Protein AF-A0A7X2P4H9-F1 (afdb_monomer_lite)

Organism: NCBI:txid2606633

Structure (mmCIF, N/CA/C/O backbone):
data_AF-A0A7X2P4H9-F1
#
_entry.id   AF-A0A7X2P4H9-F1
#
loop_
_atom_site.group_PDB
_atom_site.id
_atom_site.type_symbol
_atom_site.label_atom_id
_atom_site.label_alt_id
_atom_site.label_comp_id
_atom_site.label_asym_id
_atom_site.label_entity_id
_atom_site.label_seq_id
_atom_site.pdbx_PDB_ins_code
_atom_site.Cartn_x
_atom_site.Cartn_y
_atom_site.Cartn_z
_atom_site.occupancy
_atom_site.B_iso_or_equiv
_atom_site.auth_seq_id
_atom_site.auth_comp_id
_atom_site.auth_asym_id
_atom_site.auth_atom_id
_atom_site.pdbx_PDB_model_num
ATOM 1 N N . MET A 1 1 ? 24.173 -4.813 -39.869 1.00 52.59 1 MET A N 1
ATOM 2 C CA . MET A 1 1 ? 23.529 -5.414 -38.674 1.00 52.59 1 MET A CA 1
ATOM 3 C C . MET A 1 1 ? 24.067 -4.903 -37.326 1.00 52.59 1 MET A C 1
ATOM 5 O O . MET A 1 1 ? 23.396 -5.113 -36.328 1.00 52.59 1 MET A O 1
ATOM 9 N N . PHE A 1 2 ? 25.201 -4.184 -37.258 1.00 51.41 2 PHE A N 1
ATOM 10 C CA . PHE A 1 2 ? 25.753 -3.670 -35.987 1.00 51.41 2 PHE A CA 1
ATOM 11 C C . PHE A 1 2 ? 25.205 -2.288 -35.554 1.00 51.41 2 PHE A C 1
ATOM 13 O O . PHE A 1 2 ? 24.920 -2.090 -34.376 1.00 51.41 2 PHE A O 1
ATOM 20 N N . CYS A 1 3 ? 24.982 -1.346 -36.485 1.00 51.06 3 CYS A N 1
ATOM 21 C CA . CYS A 1 3 ? 24.579 0.030 -36.141 1.00 51.06 3 CYS A CA 1
ATOM 22 C C . CYS A 1 3 ? 23.174 0.152 -35.520 1.00 51.06 3 CYS A C 1
ATOM 24 O O . CYS A 1 3 ? 23.001 0.938 -34.597 1.00 51.06 3 CYS A O 1
ATOM 26 N N . LEU A 1 4 ? 22.193 -0.657 -35.946 1.00 53.38 4 LEU A N 1
ATOM 27 C CA . LEU A 1 4 ? 20.851 -0.689 -35.330 1.00 53.38 4 LEU A CA 1
ATOM 28 C C . LEU A 1 4 ? 20.893 -1.173 -33.871 1.00 53.38 4 LEU A C 1
ATOM 30 O O . LEU A 1 4 ? 20.145 -0.671 -33.037 1.00 53.38 4 LEU A O 1
ATOM 34 N N . LYS A 1 5 ? 21.814 -2.089 -33.543 1.00 57.41 5 LYS A N 1
ATOM 35 C CA . LYS A 1 5 ? 21.993 -2.611 -32.181 1.00 57.41 5 LYS A CA 1
ATOM 36 C C . LYS A 1 5 ? 22.633 -1.571 -31.250 1.00 57.41 5 LYS A C 1
ATOM 38 O O . LYS A 1 5 ? 22.326 -1.547 -30.065 1.00 57.41 5 LYS A O 1
ATOM 43 N N . ILE A 1 6 ? 23.472 -0.679 -31.788 1.00 58.06 6 ILE A N 1
ATOM 44 C CA . ILE A 1 6 ? 24.092 0.436 -31.049 1.00 58.06 6 ILE A CA 1
ATOM 45 C C . ILE A 1 6 ? 23.132 1.627 -30.913 1.00 58.06 6 ILE A C 1
ATOM 47 O O . ILE A 1 6 ? 23.024 2.188 -29.827 1.00 58.06 6 ILE A O 1
ATOM 51 N N . ILE A 1 7 ? 22.383 1.970 -31.967 1.00 58.28 7 ILE A N 1
ATOM 52 C CA . ILE A 1 7 ? 21.345 3.017 -31.936 1.00 58.28 7 ILE A CA 1
ATOM 53 C C . ILE A 1 7 ? 20.193 2.634 -31.002 1.00 58.28 7 ILE A C 1
ATOM 55 O O . ILE A 1 7 ? 19.739 3.472 -30.230 1.00 58.28 7 ILE A O 1
ATOM 59 N N . GLY A 1 8 ? 19.788 1.360 -30.978 1.00 57.59 8 GLY A N 1
ATOM 60 C CA . GLY A 1 8 ? 18.863 0.851 -29.964 1.00 57.59 8 GLY A CA 1
ATOM 61 C C . GLY A 1 8 ? 19.410 1.045 -28.548 1.00 57.59 8 GLY A C 1
ATOM 62 O O . GLY A 1 8 ? 18.712 1.577 -27.698 1.00 57.59 8 GLY A O 1
ATOM 63 N N . LYS A 1 9 ? 20.689 0.725 -28.307 1.00 59.75 9 LYS A N 1
ATOM 64 C CA . LYS A 1 9 ? 21.361 0.883 -27.002 1.00 59.75 9 LYS A CA 1
ATOM 65 C C . LYS A 1 9 ? 21.510 2.342 -26.550 1.00 59.75 9 LYS A C 1
ATOM 67 O O . LYS A 1 9 ? 21.373 2.614 -25.361 1.00 59.75 9 LYS A O 1
ATOM 72 N N . ILE A 1 10 ? 21.777 3.269 -27.476 1.00 61.53 10 ILE A N 1
ATOM 73 C CA . ILE A 1 10 ? 21.949 4.701 -27.172 1.00 61.53 10 ILE A CA 1
ATOM 74 C C . ILE A 1 10 ? 20.601 5.391 -26.919 1.00 61.53 10 ILE A C 1
ATOM 76 O O . ILE A 1 10 ? 20.516 6.257 -26.053 1.00 61.53 10 ILE A O 1
ATOM 80 N N . LEU A 1 11 ? 19.539 4.969 -27.621 1.00 61.16 11 LEU A N 1
ATOM 81 C CA . LEU A 1 11 ? 18.172 5.464 -27.426 1.00 61.16 11 LEU A CA 1
ATOM 82 C C . LEU A 1 11 ? 17.497 4.836 -26.193 1.00 61.16 11 LEU A C 1
ATOM 84 O O . LEU A 1 11 ? 16.554 5.400 -25.644 1.00 61.16 11 LEU A O 1
ATOM 88 N N . LEU A 1 12 ? 17.992 3.689 -25.718 1.00 59.66 12 LEU A N 1
ATOM 89 C CA . LEU A 1 12 ? 17.439 3.009 -24.548 1.00 59.66 12 LEU A CA 1
ATOM 90 C C . LEU A 1 12 ? 17.807 3.687 -23.224 1.00 59.66 12 LEU A C 1
ATOM 92 O O . LEU A 1 12 ? 17.018 3.643 -22.288 1.00 59.66 12 LEU A O 1
ATOM 96 N N . ILE A 1 13 ? 18.962 4.354 -23.151 1.00 62.88 13 ILE A N 1
ATOM 97 C CA . ILE A 1 13 ? 19.411 5.114 -21.972 1.00 62.88 13 ILE A CA 1
ATOM 98 C C . ILE A 1 13 ? 18.426 6.243 -21.595 1.00 62.88 13 ILE A C 1
ATOM 100 O O . ILE A 1 13 ? 18.019 6.290 -20.433 1.00 62.88 13 ILE A O 1
ATOM 104 N N . PRO A 1 14 ? 17.974 7.121 -22.518 1.00 62.47 14 PRO A N 1
ATOM 105 C CA . PRO A 1 14 ? 16.996 8.158 -22.182 1.00 62.47 14 PRO A CA 1
ATOM 106 C C . PRO A 1 14 ? 15.611 7.587 -21.848 1.00 62.47 14 PRO A C 1
ATOM 108 O O . PRO A 1 14 ? 14.951 8.083 -20.936 1.00 62.47 14 PRO A O 1
ATOM 111 N N . VAL A 1 15 ? 15.183 6.510 -22.515 1.00 66.38 15 VAL A N 1
ATOM 112 C CA . VAL A 1 15 ? 13.907 5.838 -22.205 1.00 66.38 15 VAL A CA 1
ATOM 113 C C . VAL A 1 15 ? 13.949 5.189 -20.816 1.00 66.38 15 VAL A C 1
ATOM 115 O O . VAL A 1 15 ? 13.001 5.323 -20.044 1.00 66.38 15 VAL A O 1
ATOM 118 N N . TRP A 1 16 ? 15.066 4.554 -20.455 1.00 69.06 16 TRP A N 1
ATOM 119 C CA . TRP A 1 16 ? 15.296 3.986 -19.124 1.00 69.06 16 TRP A CA 1
ATOM 120 C C . TRP A 1 16 ? 15.262 5.062 -18.033 1.00 69.06 16 TRP A C 1
ATOM 122 O O . TRP A 1 16 ? 14.647 4.862 -16.986 1.00 69.06 16 TRP A O 1
ATOM 132 N N . PHE A 1 17 ? 15.830 6.238 -18.308 1.00 65.81 17 PHE A N 1
ATOM 133 C CA . PHE A 1 17 ? 15.820 7.371 -17.384 1.00 65.81 17 PHE A CA 1
ATOM 134 C C . PHE A 1 17 ? 14.405 7.926 -17.143 1.00 65.81 17 PHE A C 1
ATOM 136 O O . PHE A 1 17 ? 14.010 8.134 -15.996 1.00 65.81 17 PHE A O 1
ATOM 143 N N . ILE A 1 18 ? 13.600 8.092 -18.201 1.00 70.50 18 ILE A N 1
ATOM 144 C CA . ILE A 1 18 ? 12.194 8.537 -18.097 1.00 70.50 18 ILE A CA 1
ATOM 145 C C . ILE A 1 18 ? 11.367 7.536 -17.292 1.00 70.50 18 ILE A C 1
ATOM 147 O O . ILE A 1 18 ? 10.558 7.918 -16.447 1.00 70.50 18 ILE A O 1
ATOM 151 N N . LEU A 1 19 ? 11.596 6.246 -17.523 1.00 67.56 19 LEU A N 1
ATOM 152 C CA . LEU A 1 19 ? 10.942 5.189 -16.773 1.00 67.56 19 LEU A CA 1
ATOM 153 C C . LEU A 1 19 ? 11.299 5.301 -15.285 1.00 67.56 19 LEU A C 1
ATOM 155 O O . LEU A 1 19 ? 10.382 5.368 -14.465 1.00 67.56 19 LEU A O 1
ATOM 159 N N . ILE A 1 20 ? 12.580 5.399 -14.918 1.00 70.81 20 ILE A N 1
ATOM 160 C CA . ILE A 1 20 ? 13.003 5.584 -13.517 1.00 70.81 20 ILE A CA 1
ATOM 161 C C . ILE A 1 20 ? 12.300 6.782 -12.877 1.00 70.81 20 ILE A C 1
ATOM 163 O O . ILE A 1 20 ? 11.731 6.638 -11.798 1.00 70.81 20 ILE A O 1
ATOM 167 N N . ILE A 1 21 ? 12.258 7.924 -13.566 1.00 72.25 21 ILE A N 1
ATOM 168 C CA . ILE A 1 21 ? 11.588 9.134 -13.076 1.00 72.25 21 ILE A CA 1
ATOM 169 C C . ILE A 1 21 ? 10.099 8.875 -12.818 1.00 72.25 21 ILE A C 1
ATOM 171 O O . ILE A 1 21 ? 9.605 9.197 -11.741 1.00 72.25 21 ILE A O 1
ATOM 175 N N . VAL A 1 22 ? 9.390 8.244 -13.759 1.00 73.88 22 VAL A N 1
ATOM 176 C CA . VAL A 1 22 ? 7.969 7.896 -13.589 1.00 73.88 22 VAL A CA 1
ATOM 177 C C . VAL A 1 22 ? 7.770 6.900 -12.445 1.00 73.88 22 VAL A C 1
ATOM 179 O O . VAL A 1 22 ? 6.830 7.045 -11.676 1.00 73.88 22 VAL A O 1
ATOM 182 N N . GLY A 1 23 ? 8.653 5.910 -12.297 1.00 70.31 23 GLY A N 1
ATOM 183 C CA . GLY A 1 23 ? 8.585 4.940 -11.198 1.00 70.31 23 GLY A CA 1
ATOM 184 C C . GLY A 1 23 ? 8.780 5.600 -9.833 1.00 70.31 23 GLY A C 1
ATOM 185 O O . GLY A 1 23 ? 8.031 5.328 -8.902 1.00 70.31 23 GLY A O 1
ATOM 186 N N . ILE A 1 24 ? 9.729 6.534 -9.732 1.00 70.31 24 ILE A N 1
ATOM 187 C CA . ILE A 1 24 ? 9.943 7.341 -8.525 1.00 70.31 24 ILE A CA 1
ATOM 188 C C . ILE A 1 24 ? 8.718 8.215 -8.241 1.00 70.31 24 ILE A C 1
ATOM 190 O O . ILE A 1 24 ? 8.274 8.272 -7.099 1.00 70.31 24 ILE A O 1
ATOM 194 N N . LEU A 1 25 ? 8.142 8.856 -9.262 1.00 73.12 25 LEU A N 1
ATOM 195 C CA . LEU A 1 25 ? 6.925 9.663 -9.133 1.00 73.12 25 LEU A CA 1
ATOM 196 C C . LEU A 1 25 ? 5.747 8.838 -8.610 1.00 73.12 25 LEU A C 1
ATOM 198 O O . LEU A 1 25 ? 5.085 9.267 -7.668 1.00 73.12 25 LEU A O 1
ATOM 202 N N . VAL A 1 26 ? 5.511 7.650 -9.171 1.00 71.00 26 VAL A N 1
ATOM 203 C CA . VAL A 1 26 ? 4.432 6.758 -8.721 1.00 71.00 26 VAL A CA 1
ATOM 204 C C . VAL A 1 26 ? 4.687 6.292 -7.288 1.00 71.00 26 VAL A C 1
ATOM 206 O O . VAL A 1 26 ? 3.795 6.451 -6.457 1.00 71.00 26 VAL A O 1
ATOM 209 N N . LYS A 1 27 ? 5.912 5.868 -6.945 1.00 71.50 27 LYS A N 1
ATOM 210 C CA . LYS A 1 27 ? 6.283 5.513 -5.564 1.00 71.50 27 LYS A CA 1
ATOM 211 C C . LYS A 1 27 ? 6.038 6.646 -4.583 1.00 71.50 27 LYS A C 1
ATOM 213 O O . LYS A 1 27 ? 5.527 6.418 -3.492 1.00 71.50 27 LYS A O 1
ATOM 218 N N . LEU A 1 28 ? 6.381 7.873 -4.962 1.00 72.88 28 LEU A N 1
ATOM 219 C CA . LEU A 1 28 ? 6.224 9.044 -4.107 1.00 72.88 28 LEU A CA 1
ATOM 220 C C . LEU A 1 28 ? 4.741 9.398 -3.924 1.00 72.88 28 LEU A C 1
ATOM 222 O O . LEU A 1 28 ? 4.314 9.658 -2.801 1.00 72.88 28 LEU A O 1
ATOM 226 N N . VAL A 1 29 ? 3.936 9.313 -4.988 1.00 71.62 29 VAL A N 1
ATOM 227 C CA . VAL A 1 29 ? 2.477 9.501 -4.928 1.00 71.62 29 VAL A CA 1
ATOM 228 C C . VAL A 1 29 ? 1.820 8.422 -4.067 1.00 71.62 29 VAL A C 1
ATOM 230 O O . VAL A 1 29 ? 1.030 8.748 -3.183 1.00 71.62 29 VAL A O 1
ATOM 233 N N . VAL A 1 30 ? 2.172 7.150 -4.262 1.00 68.88 30 VAL A N 1
ATOM 234 C CA . VAL A 1 30 ? 1.639 6.037 -3.463 1.00 68.88 30 VAL A CA 1
ATOM 235 C C . VAL A 1 30 ? 2.074 6.165 -2.006 1.00 68.88 30 VAL A C 1
ATOM 237 O O 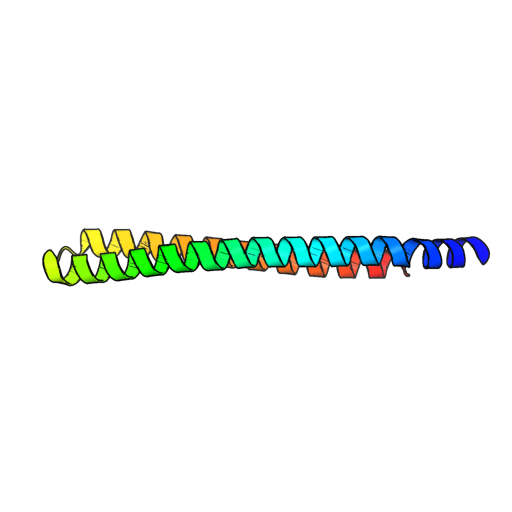. VAL A 1 30 ? 1.255 5.946 -1.119 1.00 68.88 30 VAL A O 1
ATOM 240 N N . ASN A 1 31 ? 3.308 6.594 -1.734 1.00 74.19 31 ASN A N 1
ATOM 241 C CA . ASN A 1 31 ? 3.788 6.821 -0.374 1.00 74.19 31 ASN A CA 1
ATOM 242 C C . ASN A 1 31 ? 3.040 7.973 0.315 1.00 74.19 31 ASN A C 1
ATOM 244 O O . ASN A 1 31 ? 2.607 7.821 1.452 1.00 74.19 31 ASN A O 1
ATOM 248 N N . MET A 1 32 ? 2.796 9.091 -0.377 1.00 73.69 32 MET A N 1
ATOM 249 C CA . MET A 1 32 ? 1.996 10.202 0.159 1.00 73.69 32 MET A CA 1
ATOM 250 C C . MET A 1 32 ? 0.545 9.785 0.428 1.00 73.69 32 MET A C 1
ATOM 252 O O . MET A 1 32 ? 0.001 10.074 1.494 1.00 73.69 32 MET A O 1
ATOM 256 N N . VAL A 1 33 ? -0.073 9.053 -0.505 1.00 70.44 33 VAL A N 1
ATOM 257 C CA . VAL A 1 33 ? -1.428 8.506 -0.332 1.00 70.44 33 VAL A CA 1
ATOM 258 C C . VAL A 1 33 ? -1.466 7.479 0.801 1.00 70.44 33 VAL A C 1
ATOM 260 O O . VAL A 1 33 ? -2.447 7.427 1.540 1.00 70.44 33 VAL A O 1
ATOM 263 N N . SER A 1 34 ? -0.404 6.690 0.969 1.00 74.75 34 SER A N 1
ATOM 264 C CA . SER A 1 34 ? -0.257 5.718 2.052 1.00 74.75 34 SER A CA 1
ATOM 265 C C . SER A 1 34 ? -0.148 6.405 3.411 1.00 74.75 34 SER A C 1
ATOM 267 O O . SER A 1 34 ? -0.879 6.050 4.331 1.00 74.75 34 SER A O 1
ATOM 269 N N . ILE A 1 35 ? 0.674 7.452 3.526 1.00 75.69 35 ILE A N 1
ATOM 270 C CA . ILE A 1 35 ? 0.804 8.261 4.746 1.00 75.69 35 ILE A CA 1
ATOM 271 C C . ILE A 1 35 ? -0.533 8.925 5.094 1.00 75.69 35 ILE A C 1
ATOM 273 O O . ILE A 1 35 ? -0.983 8.832 6.236 1.00 75.69 35 ILE A O 1
ATOM 277 N N . ALA A 1 36 ? -1.205 9.533 4.113 1.00 77.94 36 ALA A N 1
ATOM 278 C CA . ALA A 1 36 ? -2.508 10.162 4.318 1.00 77.94 36 ALA A CA 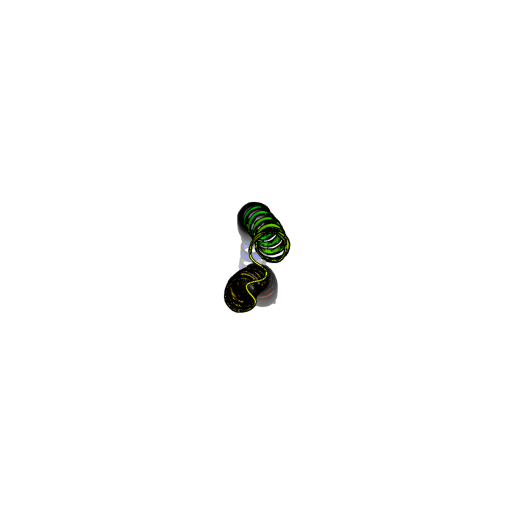1
ATOM 279 C C . ALA A 1 36 ? -3.561 9.149 4.797 1.00 77.94 36 ALA A C 1
ATOM 281 O O . ALA A 1 36 ? -4.252 9.386 5.787 1.00 77.94 36 ALA A O 1
ATOM 282 N N . LYS A 1 37 ? -3.647 7.982 4.146 1.00 75.81 37 LYS A N 1
ATOM 283 C CA . LYS A 1 37 ? -4.544 6.892 4.561 1.00 75.81 37 LYS A CA 1
ATOM 284 C C . LYS A 1 37 ? -4.169 6.312 5.925 1.00 75.81 37 LYS A C 1
ATOM 286 O O . LYS A 1 37 ? -5.066 5.993 6.694 1.00 75.81 37 LYS A O 1
ATOM 291 N N . SER A 1 38 ? -2.883 6.222 6.255 1.00 76.81 38 SER A N 1
ATOM 292 C CA . SER A 1 38 ? -2.411 5.789 7.575 1.00 76.81 38 SER A CA 1
ATOM 293 C C . SER A 1 38 ? -2.908 6.730 8.675 1.00 76.81 38 SER A C 1
ATOM 295 O O . SER A 1 38 ? -3.416 6.278 9.699 1.00 76.81 38 SER A O 1
ATOM 297 N N . PHE A 1 39 ? -2.890 8.043 8.425 1.00 81.69 39 PHE A N 1
ATOM 298 C CA . PHE A 1 39 ? -3.447 9.034 9.347 1.00 81.69 39 PHE A CA 1
ATOM 299 C C . PHE A 1 39 ? -4.964 8.883 9.531 1.00 81.69 39 PHE A C 1
ATOM 301 O O . PHE A 1 39 ? -5.468 8.975 10.650 1.00 81.69 39 PHE A O 1
ATOM 308 N N . VAL A 1 40 ? -5.692 8.588 8.449 1.00 79.62 40 VAL A N 1
ATOM 309 C CA . VAL A 1 40 ? -7.134 8.292 8.504 1.00 79.62 40 VAL A CA 1
ATOM 310 C C . VAL A 1 40 ? -7.408 7.033 9.331 1.00 79.62 40 VAL A C 1
ATOM 312 O O . VAL A 1 40 ? -8.319 7.032 10.157 1.00 79.62 40 VAL A O 1
ATOM 315 N N . VAL A 1 41 ? -6.604 5.979 9.164 1.00 80.50 41 VAL A N 1
ATOM 316 C CA . VAL A 1 41 ? -6.733 4.738 9.943 1.00 80.50 41 VAL A CA 1
ATOM 317 C C . VAL A 1 41 ? -6.433 4.978 11.424 1.00 80.50 41 VAL A C 1
ATOM 319 O O . VAL A 1 41 ? -7.185 4.498 12.268 1.00 80.50 41 VAL A O 1
ATOM 322 N N . LEU A 1 42 ? -5.403 5.762 11.758 1.00 81.88 42 LEU A N 1
ATOM 323 C CA . LEU A 1 42 ? -5.109 6.153 13.143 1.00 81.88 42 LEU A CA 1
ATOM 324 C C . LEU A 1 42 ? -6.274 6.920 13.781 1.00 81.88 42 LEU A C 1
ATOM 326 O O . LEU A 1 42 ? -6.653 6.626 14.915 1.00 81.88 42 LEU A O 1
ATOM 330 N N . GLY A 1 43 ? -6.881 7.849 13.038 1.00 84.00 43 GLY A N 1
ATOM 331 C CA . GLY A 1 43 ? -8.095 8.544 13.465 1.00 84.00 43 GLY A CA 1
ATOM 332 C C . GLY A 1 43 ? -9.252 7.577 13.723 1.00 84.00 43 GLY A C 1
ATOM 333 O O . GLY A 1 43 ? -9.908 7.675 14.759 1.00 84.00 43 GLY A O 1
ATOM 334 N N . LEU A 1 44 ? -9.459 6.596 12.837 1.00 82.06 44 LEU A N 1
ATOM 335 C CA . LEU A 1 44 ? -10.486 5.565 13.014 1.00 82.06 44 LEU A CA 1
ATOM 336 C C . LEU A 1 44 ? -10.235 4.694 14.251 1.00 82.06 44 LEU A C 1
ATOM 338 O O . LEU A 1 44 ? -11.174 4.394 14.981 1.00 82.06 44 LEU A O 1
ATOM 342 N N . VAL A 1 45 ? -8.985 4.305 14.514 1.00 82.88 45 VAL A N 1
ATOM 343 C CA . VAL A 1 45 ? -8.613 3.514 15.700 1.00 82.88 45 VAL A CA 1
ATOM 344 C C . VAL A 1 45 ? -8.866 4.307 16.983 1.00 82.88 45 VAL A C 1
ATOM 346 O O . VAL A 1 45 ? -9.456 3.774 17.922 1.00 82.88 45 VAL A O 1
ATOM 349 N N . ALA A 1 46 ? -8.486 5.586 17.022 1.00 83.12 46 ALA A N 1
ATOM 350 C CA . ALA A 1 46 ? -8.768 6.455 18.164 1.00 83.12 46 ALA A CA 1
ATOM 351 C C . ALA A 1 46 ? -10.281 6.601 18.405 1.00 83.12 46 ALA A C 1
ATOM 353 O O . ALA A 1 46 ? -10.742 6.512 19.545 1.00 83.12 46 ALA A O 1
ATOM 354 N N . LEU A 1 47 ? -11.063 6.742 17.329 1.00 81.50 47 LEU A N 1
ATOM 355 C CA . LEU A 1 47 ? -12.522 6.792 17.400 1.00 81.50 47 LEU A CA 1
ATOM 356 C C . LEU A 1 47 ? -13.116 5.465 17.900 1.00 81.50 47 LEU A C 1
ATOM 358 O O . LEU A 1 47 ? -14.052 5.475 18.699 1.00 81.50 47 LEU A O 1
ATOM 362 N N . ALA A 1 48 ? -12.553 4.324 17.485 1.00 79.25 48 ALA A N 1
ATOM 363 C CA . ALA A 1 48 ? -12.963 3.001 17.952 1.00 79.25 48 ALA A CA 1
ATOM 364 C C . ALA A 1 48 ? -12.734 2.847 19.459 1.00 79.25 48 ALA A C 1
ATOM 366 O O . ALA A 1 48 ? -13.647 2.439 20.171 1.00 79.25 48 ALA A O 1
ATOM 367 N N . ILE A 1 49 ? -11.564 3.247 19.963 1.00 79.81 49 ILE A N 1
ATOM 368 C CA . ILE A 1 49 ? -11.245 3.206 21.398 1.00 79.81 49 ILE A CA 1
ATOM 369 C C . ILE A 1 49 ? -12.184 4.127 22.190 1.00 79.81 49 ILE A C 1
ATOM 371 O O . ILE A 1 49 ? -12.734 3.711 23.208 1.00 79.81 49 ILE A O 1
ATOM 375 N N . GLY A 1 50 ? -12.436 5.346 21.699 1.00 81.38 50 GLY A N 1
ATOM 376 C CA . GLY A 1 50 ? -13.402 6.260 22.316 1.00 81.38 50 GLY A CA 1
ATOM 377 C C . GLY A 1 50 ? -14.821 5.685 22.357 1.00 81.38 50 GLY A C 1
ATOM 378 O O . GLY A 1 50 ? -15.514 5.819 23.362 1.00 81.38 50 GLY A O 1
ATOM 379 N N . THR A 1 51 ? -15.231 4.973 21.305 1.00 77.56 51 THR A N 1
ATOM 380 C CA . THR A 1 51 ? -16.540 4.305 21.243 1.00 77.56 51 THR A CA 1
ATOM 381 C C . THR A 1 51 ? -16.632 3.143 22.238 1.00 77.56 51 THR A C 1
ATOM 383 O O . THR A 1 51 ? -17.637 3.023 22.939 1.00 77.56 51 THR A O 1
ATOM 386 N N . ILE A 1 52 ? -15.576 2.324 22.349 1.00 74.50 52 ILE A N 1
ATOM 387 C CA . ILE A 1 52 ? -15.496 1.208 23.309 1.00 74.50 52 ILE A CA 1
ATOM 388 C C . ILE A 1 52 ? -15.666 1.721 24.743 1.00 74.50 52 ILE A C 1
ATOM 390 O O . ILE A 1 52 ? -16.426 1.136 25.511 1.00 74.50 52 ILE A O 1
ATOM 394 N N . ILE A 1 53 ? -14.979 2.814 25.091 1.00 76.69 53 ILE A N 1
ATOM 395 C CA . ILE A 1 53 ? -14.985 3.371 26.452 1.00 76.69 53 ILE A CA 1
ATOM 396 C C . ILE A 1 53 ? -16.305 4.090 26.763 1.00 76.69 53 ILE A C 1
ATOM 398 O O . ILE A 1 53 ? -16.806 3.974 27.877 1.00 76.69 53 ILE A O 1
ATOM 402 N N . CYS A 1 54 ? -16.860 4.844 25.808 1.00 76.25 54 CYS A N 1
ATOM 403 C CA . CYS A 1 54 ? -17.993 5.736 26.071 1.00 76.25 54 CYS A CA 1
ATOM 404 C C . CYS A 1 54 ? -19.363 5.049 25.936 1.00 76.25 54 CYS A C 1
ATOM 406 O O . CYS A 1 54 ? -20.275 5.374 26.689 1.00 76.25 54 CYS A O 1
ATOM 408 N N . TYR A 1 55 ? -19.520 4.108 24.995 1.00 65.81 55 TYR A N 1
ATOM 409 C CA . TYR A 1 55 ? -20.827 3.510 24.677 1.00 65.81 55 TYR A CA 1
ATOM 410 C C . TYR A 1 55 ? -20.911 2.001 24.964 1.00 65.81 55 TYR A C 1
ATOM 412 O O . TYR A 1 55 ? -22.015 1.470 25.022 1.00 65.81 55 TYR A O 1
ATOM 420 N N . GLN A 1 56 ? -19.779 1.292 25.132 1.00 65.81 56 GLN A N 1
ATOM 421 C CA . GLN A 1 56 ? -19.721 -0.183 25.237 1.00 65.81 56 GLN A CA 1
ATOM 422 C C . GLN A 1 56 ? -20.515 -0.928 24.139 1.00 65.81 56 GLN A C 1
ATOM 424 O O . GLN A 1 56 ? -20.892 -2.091 24.299 1.00 65.81 56 GLN A O 1
ATOM 429 N N . ASP A 1 57 ? -20.751 -0.275 23.000 1.00 73.94 57 ASP A N 1
ATOM 430 C CA . ASP A 1 57 ? -21.581 -0.810 21.928 1.00 73.94 57 ASP A CA 1
ATOM 431 C C . ASP A 1 57 ? -20.740 -1.648 20.970 1.00 73.94 57 ASP A C 1
ATOM 433 O O . ASP A 1 57 ? -19.999 -1.146 20.118 1.00 73.94 57 ASP A O 1
ATOM 437 N N . TRP A 1 58 ? -20.831 -2.964 21.133 1.00 73.5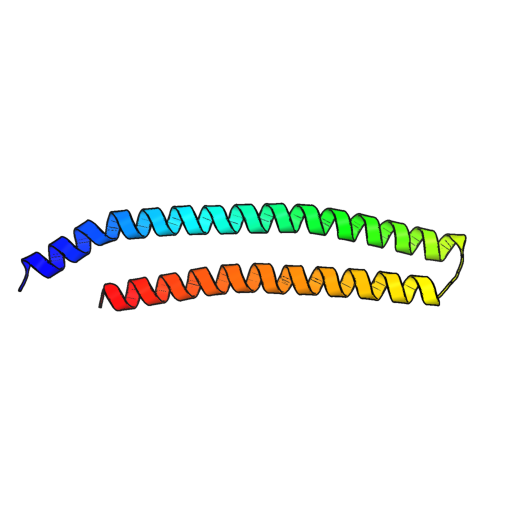0 58 TRP A N 1
ATOM 438 C CA . TRP A 1 58 ? -20.047 -3.924 20.363 1.00 73.50 58 TRP A CA 1
ATOM 439 C C . TRP A 1 58 ? -20.370 -3.886 18.862 1.00 73.50 58 TRP A C 1
ATOM 441 O O . TRP A 1 58 ? -19.495 -4.188 18.050 1.00 73.50 58 TRP A O 1
ATOM 451 N N . ALA A 1 59 ? -21.577 -3.464 18.465 1.00 77.38 59 ALA A N 1
ATOM 452 C CA . ALA A 1 59 ? -21.962 -3.382 17.056 1.00 77.38 59 ALA A CA 1
ATOM 453 C C . ALA A 1 59 ? -21.193 -2.278 16.310 1.00 77.38 59 ALA A C 1
ATOM 455 O O . ALA A 1 59 ? -20.700 -2.491 15.198 1.00 77.38 59 ALA A O 1
ATOM 456 N N . GLN A 1 60 ? -21.019 -1.114 16.941 1.00 76.94 60 GLN A N 1
ATOM 457 C CA . GLN A 1 60 ? -20.293 0.013 16.352 1.00 76.94 60 GLN A CA 1
ATOM 458 C C . GLN A 1 60 ? -18.788 -0.273 16.236 1.00 76.94 60 GLN A C 1
ATOM 460 O O . GLN A 1 60 ? -18.149 0.106 15.252 1.00 76.94 60 GLN A O 1
ATOM 465 N N . VAL A 1 61 ? -18.227 -1.003 17.200 1.00 78.56 61 VAL A N 1
ATOM 466 C CA . VAL A 1 61 ? -16.815 -1.415 17.194 1.00 78.56 61 VAL A CA 1
ATOM 4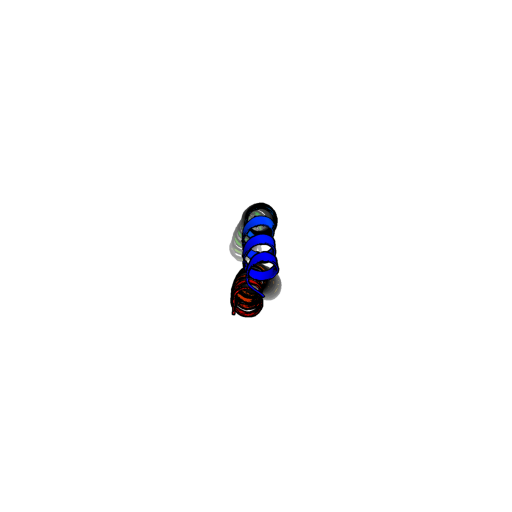67 C C . VAL A 1 61 ? -16.523 -2.372 16.042 1.00 78.56 61 VAL A C 1
ATOM 469 O O . VAL A 1 61 ? -15.530 -2.194 15.337 1.00 78.56 61 VAL A O 1
ATOM 472 N N . VAL A 1 62 ? -17.406 -3.346 15.798 1.00 81.56 62 VAL A N 1
ATOM 473 C CA . VAL A 1 62 ? -17.273 -4.285 14.672 1.00 81.56 62 VAL A CA 1
ATOM 474 C C . VAL A 1 62 ? -17.350 -3.551 13.329 1.00 81.56 62 VAL A C 1
ATOM 476 O O . VAL A 1 62 ? -16.558 -3.838 12.428 1.00 81.56 62 VAL A O 1
ATOM 479 N N . PHE A 1 63 ? -18.235 -2.557 13.202 1.00 79.88 63 PHE A N 1
ATOM 480 C CA . PHE A 1 63 ? -18.326 -1.728 11.997 1.00 79.88 63 PHE A CA 1
ATOM 481 C C . PHE A 1 63 ? -17.043 -0.917 11.746 1.00 79.88 63 PHE A C 1
ATOM 483 O O . PHE A 1 63 ? -16.506 -0.936 10.634 1.00 79.88 63 PHE A O 1
ATOM 490 N N . LEU A 1 64 ? -16.492 -0.266 12.779 1.00 83.19 64 LEU A N 1
ATOM 491 C CA . LEU A 1 64 ? -15.221 0.461 12.664 1.00 83.19 64 LEU A CA 1
ATOM 492 C C . LEU A 1 64 ? -14.044 -0.467 12.346 1.00 83.19 64 LEU A C 1
ATOM 494 O O . LEU A 1 64 ? -13.184 -0.111 11.541 1.00 83.19 64 LEU A O 1
ATOM 498 N N . PHE A 1 65 ? -14.012 -1.664 12.932 1.00 80.62 65 PHE A N 1
ATOM 499 C CA . PHE A 1 65 ? -12.972 -2.650 12.647 1.00 80.62 65 PHE A CA 1
ATOM 500 C C . PHE A 1 65 ? -13.016 -3.105 11.181 1.00 80.62 65 PHE A C 1
ATOM 502 O O . PHE A 1 65 ? -11.978 -3.190 10.526 1.00 80.62 65 PHE A O 1
ATOM 509 N N . CYS A 1 66 ? -14.215 -3.311 10.628 1.00 85.06 66 CYS A N 1
ATOM 510 C CA . CYS A 1 66 ? -14.398 -3.647 9.217 1.00 85.06 66 CYS A CA 1
ATOM 511 C C . CYS A 1 66 ? -13.865 -2.537 8.289 1.00 85.06 66 CYS A C 1
ATOM 513 O O . CYS A 1 66 ? -13.147 -2.820 7.324 1.00 85.06 66 CYS A O 1
ATOM 515 N N . LEU A 1 67 ? -14.124 -1.266 8.625 1.00 84.19 67 LEU A N 1
ATOM 516 C CA . LEU A 1 67 ? -13.578 -0.124 7.886 1.00 84.19 67 LEU A CA 1
ATOM 517 C C . LEU A 1 67 ? -12.045 -0.064 7.948 1.00 84.19 67 LEU A C 1
ATOM 519 O O . LEU A 1 67 ? -11.414 0.105 6.904 1.00 84.19 67 LEU A O 1
ATOM 523 N N . ILE A 1 68 ? -11.438 -0.272 9.121 1.00 83.44 68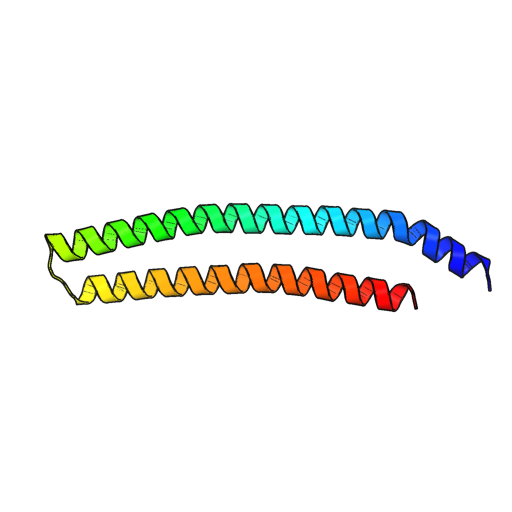 ILE A N 1
ATOM 524 C CA . ILE A 1 68 ? -9.972 -0.309 9.282 1.00 83.44 68 ILE A CA 1
ATOM 525 C C . ILE A 1 68 ? -9.352 -1.404 8.405 1.00 83.44 68 ILE A C 1
ATOM 527 O O . ILE A 1 68 ? -8.404 -1.141 7.663 1.00 83.44 68 ILE A O 1
ATOM 531 N N . VAL A 1 69 ? -9.905 -2.620 8.450 1.00 84.69 69 VAL A N 1
ATOM 532 C CA . VAL A 1 69 ? -9.411 -3.759 7.661 1.00 84.69 69 VAL A CA 1
ATOM 533 C C . VAL A 1 69 ? -9.535 -3.485 6.161 1.00 84.69 69 VAL A C 1
ATOM 535 O O . VAL A 1 69 ? -8.585 -3.722 5.414 1.00 84.69 69 VAL A O 1
ATOM 538 N N . SER A 1 70 ? -10.664 -2.930 5.710 1.00 81.81 70 SER A N 1
ATOM 539 C CA . SER A 1 70 ? -10.853 -2.583 4.295 1.00 81.81 70 SER A CA 1
ATOM 540 C C . SER A 1 70 ? -9.858 -1.517 3.814 1.00 81.81 70 SER A C 1
ATOM 542 O O . SER A 1 70 ? -9.277 -1.656 2.736 1.00 81.81 70 SER A O 1
ATOM 544 N N . ALA A 1 71 ? -9.575 -0.502 4.638 1.00 81.44 71 ALA A N 1
ATOM 545 C CA . ALA A 1 71 ? -8.582 0.524 4.337 1.00 81.44 71 ALA A CA 1
ATOM 546 C C . ALA A 1 71 ? -7.163 -0.064 4.232 1.00 81.44 71 ALA A C 1
ATOM 548 O O . ALA A 1 71 ? -6.416 0.289 3.315 1.00 81.44 71 ALA A O 1
ATOM 549 N N . PHE A 1 72 ? -6.815 -1.011 5.109 1.00 78.75 72 PHE A N 1
ATOM 550 C CA . PHE A 1 72 ? -5.552 -1.753 5.046 1.00 78.75 72 PHE A CA 1
ATOM 551 C C . PHE A 1 72 ? -5.422 -2.597 3.773 1.00 78.75 72 PHE A C 1
ATOM 553 O O . PHE A 1 72 ? -4.359 -2.612 3.150 1.00 78.75 72 PHE A O 1
ATOM 560 N N . LEU A 1 73 ? -6.498 -3.259 3.343 1.00 81.75 73 LEU A N 1
ATOM 561 C CA . LEU A 1 73 ? -6.494 -4.067 2.123 1.00 81.75 73 LEU A CA 1
ATOM 562 C C . LEU A 1 73 ? -6.226 -3.206 0.877 1.00 81.75 73 LEU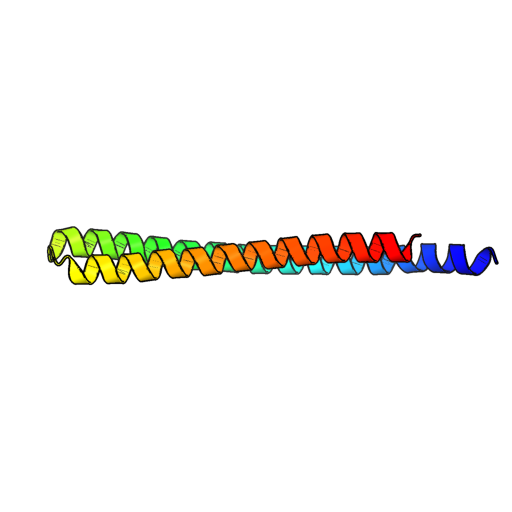 A C 1
ATOM 564 O O . LEU A 1 73 ? -5.428 -3.572 0.014 1.00 81.75 73 LEU A O 1
ATOM 568 N N . VAL A 1 74 ? -6.840 -2.021 0.811 1.00 80.88 74 VAL A N 1
ATOM 569 C CA . VAL A 1 74 ? -6.619 -1.059 -0.281 1.00 80.88 74 VAL A CA 1
ATOM 570 C C . VAL A 1 74 ? -5.171 -0.554 -0.301 1.00 80.88 74 VAL A C 1
ATOM 572 O O . VAL A 1 74 ? -4.593 -0.389 -1.380 1.00 80.88 74 VAL A O 1
ATOM 575 N N . LEU A 1 75 ? -4.562 -0.324 0.868 1.00 76.62 75 LEU A N 1
ATOM 576 C CA . LEU A 1 75 ? -3.141 0.030 0.966 1.00 76.62 75 LEU A CA 1
ATOM 577 C C . LEU A 1 75 ? -2.242 -1.081 0.419 1.00 76.62 75 LEU A C 1
ATOM 579 O O . LEU A 1 75 ? -1.340 -0.801 -0.369 1.00 76.62 75 LEU A O 1
ATOM 583 N N . TYR A 1 76 ? -2.533 -2.332 0.772 1.00 74.38 76 TYR A N 1
ATOM 584 C CA . TYR A 1 76 ? -1.774 -3.487 0.301 1.00 74.38 76 TYR A CA 1
ATOM 585 C C . TYR A 1 76 ? -1.816 -3.620 -1.227 1.00 74.38 76 TYR A C 1
ATOM 587 O O . TYR A 1 76 ? -0.773 -3.739 -1.869 1.00 74.38 76 TYR A O 1
ATOM 595 N N . VAL A 1 77 ? -3.005 -3.509 -1.829 1.00 77.50 77 VAL A N 1
ATOM 596 C CA . VAL A 1 77 ? -3.172 -3.546 -3.292 1.00 77.50 77 VAL A CA 1
ATOM 597 C C . VAL A 1 77 ? -2.420 -2.400 -3.974 1.00 77.50 77 VAL A C 1
ATOM 599 O O . VAL A 1 77 ? -1.792 -2.614 -5.007 1.00 77.50 77 VAL A O 1
ATOM 602 N N . SER A 1 78 ? -2.427 -1.201 -3.384 1.00 73.06 78 SER A N 1
ATOM 603 C CA . SER A 1 78 ? -1.714 -0.042 -3.944 1.00 73.06 78 SER A CA 1
ATOM 604 C C . SER A 1 78 ? -0.200 -0.280 -4.005 1.00 73.06 78 SER A C 1
ATOM 606 O O . SER A 1 78 ? 0.426 -0.002 -5.025 1.00 73.06 78 SER A O 1
ATOM 608 N N . VAL A 1 79 ? 0.379 -0.851 -2.943 1.00 75.12 79 VAL A N 1
ATOM 609 C CA . VAL A 1 79 ? 1.804 -1.224 -2.894 1.00 75.12 79 VAL A CA 1
ATOM 610 C C . VAL A 1 79 ? 2.115 -2.364 -3.867 1.00 75.12 79 VAL A C 1
ATOM 612 O O . VAL A 1 79 ? 3.159 -2.365 -4.516 1.00 75.12 79 VAL A O 1
ATOM 615 N N . PHE A 1 80 ? 1.202 -3.325 -4.006 1.00 72.81 80 PHE A N 1
ATOM 616 C CA . PHE A 1 80 ? 1.388 -4.456 -4.908 1.00 72.81 80 PHE A CA 1
ATOM 617 C C . PHE A 1 80 ? 1.384 -4.035 -6.382 1.00 72.81 80 PHE A C 1
ATOM 619 O O . PHE A 1 80 ? 2.198 -4.523 -7.161 1.00 72.81 80 PHE A O 1
ATOM 626 N N . ILE A 1 81 ? 0.503 -3.105 -6.768 1.00 72.56 81 ILE A N 1
ATOM 627 C CA . ILE A 1 81 ? 0.465 -2.545 -8.126 1.00 72.56 81 ILE A CA 1
ATOM 628 C C . ILE A 1 81 ? 1.767 -1.800 -8.435 1.00 72.56 81 ILE A C 1
ATOM 630 O O . ILE A 1 81 ? 2.308 -1.969 -9.524 1.00 72.56 81 ILE A O 1
ATOM 634 N N . ASP A 1 82 ? 2.299 -1.035 -7.478 1.00 73.06 82 ASP A N 1
ATOM 635 C CA . ASP A 1 82 ? 3.586 -0.347 -7.629 1.00 73.06 82 ASP A CA 1
ATOM 636 C C . ASP A 1 82 ? 4.728 -1.345 -7.897 1.00 73.06 82 ASP A C 1
ATOM 638 O O . ASP A 1 82 ? 5.432 -1.239 -8.903 1.00 73.06 82 ASP A O 1
ATOM 642 N N . ALA A 1 83 ? 4.825 -2.398 -7.079 1.00 72.88 83 ALA A N 1
ATOM 643 C CA . ALA A 1 83 ? 5.817 -3.459 -7.251 1.00 72.88 83 ALA A CA 1
ATOM 644 C C . ALA A 1 83 ? 5.638 -4.247 -8.564 1.00 72.88 83 ALA A C 1
ATOM 646 O O . ALA A 1 83 ? 6.618 -4.593 -9.227 1.00 72.88 83 ALA A O 1
ATOM 647 N N . ALA A 1 84 ? 4.394 -4.520 -8.968 1.00 74.06 84 ALA A N 1
ATOM 648 C CA . ALA A 1 84 ? 4.088 -5.220 -10.212 1.00 74.06 84 ALA A CA 1
ATOM 649 C C . ALA A 1 84 ? 4.455 -4.384 -11.447 1.00 74.06 84 ALA A C 1
ATOM 651 O O . ALA A 1 84 ? 4.975 -4.932 -12.421 1.00 74.06 84 ALA A O 1
ATOM 652 N N . ILE A 1 85 ? 4.228 -3.067 -11.404 1.00 73.44 85 ILE A N 1
ATOM 653 C CA . ILE A 1 85 ? 4.654 -2.139 -12.455 1.00 73.44 85 ILE A CA 1
ATOM 654 C C . ILE A 1 85 ? 6.181 -2.134 -12.553 1.00 73.44 85 ILE A C 1
ATOM 656 O O . ILE A 1 85 ? 6.700 -2.266 -13.660 1.00 73.44 85 ILE A O 1
ATOM 660 N N . ASP A 1 86 ? 6.898 -2.048 -11.429 1.00 73.62 86 ASP A N 1
ATOM 661 C CA . ASP A 1 86 ? 8.369 -2.082 -11.394 1.00 73.62 86 ASP A CA 1
ATOM 662 C C . ASP A 1 86 ? 8.917 -3.384 -12.021 1.00 73.62 86 ASP A C 1
ATOM 664 O O . ASP A 1 86 ? 9.746 -3.356 -12.934 1.00 73.62 86 ASP A O 1
ATOM 668 N N . LEU A 1 87 ? 8.340 -4.534 -11.655 1.00 72.62 87 LEU A N 1
ATOM 669 C CA . LEU A 1 87 ? 8.742 -5.836 -12.193 1.00 72.62 87 LEU A CA 1
ATOM 670 C C . LEU A 1 87 ? 8.406 -5.997 -13.687 1.00 72.62 87 LEU A C 1
ATOM 672 O O . LEU A 1 87 ? 9.204 -6.538 -14.461 1.00 72.62 87 LEU A O 1
ATOM 676 N N . ALA A 1 88 ? 7.230 -5.531 -14.120 1.00 70.56 88 ALA A N 1
ATOM 677 C CA . ALA A 1 88 ? 6.840 -5.541 -15.529 1.00 70.56 88 ALA A CA 1
ATOM 678 C C . ALA A 1 88 ? 7.801 -4.686 -16.363 1.00 70.56 88 ALA A C 1
ATOM 680 O O . ALA A 1 88 ? 8.209 -5.085 -17.455 1.00 70.56 88 ALA A O 1
ATOM 681 N N . ARG A 1 89 ? 8.231 -3.546 -15.817 1.00 67.50 89 ARG A N 1
ATOM 682 C CA . ARG A 1 89 ? 9.209 -2.660 -16.446 1.00 67.50 89 ARG A CA 1
ATOM 683 C C . ARG A 1 89 ? 10.568 -3.326 -16.598 1.00 67.50 89 ARG A C 1
ATOM 685 O O . ARG A 1 89 ? 11.116 -3.312 -17.698 1.00 67.50 89 ARG A O 1
ATOM 692 N N . GLU A 1 90 ? 11.090 -3.957 -15.549 1.00 69.94 90 GLU A N 1
ATOM 693 C CA . GLU A 1 90 ? 12.352 -4.705 -15.627 1.00 69.94 90 GLU A CA 1
ATOM 694 C C . GLU A 1 90 ? 12.297 -5.841 -16.654 1.00 69.94 90 GLU A C 1
ATOM 696 O O . GLU A 1 90 ? 13.276 -6.093 -17.364 1.00 69.94 90 GLU A O 1
ATOM 701 N N . LYS A 1 91 ? 11.154 -6.531 -16.763 1.00 72.12 91 LYS A N 1
ATOM 702 C CA . LYS A 1 91 ? 10.954 -7.560 -17.789 1.00 72.12 91 LYS A CA 1
ATOM 703 C C . LYS A 1 91 ? 10.934 -6.981 -19.199 1.00 72.12 91 LYS A C 1
ATOM 705 O O . LYS A 1 91 ? 11.599 -7.541 -20.066 1.00 72.12 91 LYS A O 1
ATOM 710 N N . LEU A 1 92 ? 10.231 -5.871 -19.433 1.00 70.56 92 LEU A N 1
ATOM 711 C CA . LEU A 1 92 ? 10.211 -5.216 -20.745 1.00 70.56 92 LEU A CA 1
ATOM 712 C C . LEU A 1 92 ? 11.605 -4.738 -21.161 1.00 70.56 92 LEU A C 1
ATOM 714 O O . LEU A 1 92 ? 12.000 -4.947 -22.305 1.00 70.56 92 LEU A O 1
ATOM 718 N N . VAL A 1 93 ? 12.382 -4.174 -20.231 1.00 66.69 93 VAL A N 1
ATOM 719 C CA . VAL A 1 93 ? 13.773 -3.767 -20.492 1.00 66.69 93 VAL A CA 1
ATOM 720 C C . VAL A 1 93 ? 14.639 -4.975 -20.851 1.00 66.69 93 VAL A C 1
ATOM 722 O O . VAL A 1 93 ? 15.395 -4.910 -21.816 1.00 66.69 93 VAL A O 1
ATOM 725 N N . ARG A 1 94 ? 14.510 -6.095 -20.126 1.00 64.81 94 ARG A N 1
ATOM 726 C CA . ARG A 1 94 ? 15.246 -7.329 -20.446 1.00 64.81 94 ARG A CA 1
ATOM 727 C C . ARG A 1 94 ? 14.894 -7.895 -21.819 1.00 64.81 94 ARG A C 1
ATOM 729 O O . ARG A 1 94 ? 15.802 -8.301 -22.531 1.00 64.81 94 ARG A O 1
ATOM 736 N N . ILE A 1 95 ? 13.613 -7.904 -22.189 1.00 67.88 95 ILE A N 1
ATOM 737 C CA . ILE A 1 95 ? 13.155 -8.388 -23.502 1.00 67.88 95 ILE A CA 1
ATOM 738 C C . ILE A 1 95 ? 13.663 -7.484 -24.629 1.00 67.88 95 ILE A C 1
ATOM 740 O O . ILE A 1 95 ? 14.050 -7.988 -25.673 1.00 67.88 95 ILE A O 1
ATOM 744 N N . LEU A 1 96 ? 13.688 -6.165 -24.424 1.00 62.62 96 LEU A N 1
ATOM 745 C CA . LEU A 1 96 ? 14.161 -5.227 -25.444 1.00 62.62 96 LEU A CA 1
ATOM 746 C C . LEU A 1 96 ? 15.695 -5.231 -25.613 1.00 62.62 96 LEU A C 1
ATOM 748 O O . LEU A 1 96 ? 16.199 -4.791 -26.644 1.00 62.62 96 LEU A O 1
ATOM 752 N N . LEU A 1 97 ? 16.438 -5.667 -24.588 1.00 57.59 97 LEU A N 1
ATOM 753 C CA . LEU A 1 97 ? 17.906 -5.722 -24.583 1.00 57.59 97 LEU A CA 1
ATOM 754 C C . LEU A 1 97 ? 18.463 -7.073 -25.082 1.00 57.59 97 LEU A C 1
ATOM 756 O O . LEU A 1 97 ? 19.636 -7.125 -25.461 1.00 57.59 97 LEU A O 1
ATOM 760 N N . ALA A 1 98 ? 17.642 -8.130 -25.083 1.00 55.50 98 ALA A N 1
ATOM 761 C CA . ALA A 1 98 ? 17.947 -9.446 -25.659 1.00 55.50 98 ALA A CA 1
ATOM 762 C C . ALA A 1 98 ? 17.962 -9.401 -27.200 1.00 55.50 98 ALA A C 1
ATOM 764 O O . ALA A 1 98 ? 18.929 -9.937 -27.798 1.00 55.50 98 ALA A O 1
#

pLDDT: mean 72.26, std 8.34, range [51.06, 85.06]

Secondary structure (DSSP, 8-state):
--HHHHHHHHHHHHHHHHHHHHHHHHHHHHHHHHHHHHHHHHHHHHHHHHHHHHH--HHHHHHHHHHHHHHHHHHHHHHHHHHHHHHHHHHHHHHHH-

Radius of gyration: 22.36 Å; chains: 1; bounding box: 48×20×65 Å

Sequence (98 aa):
MFCLKIIGKILLIPVWFILIIVGILVKLVVNMVSIAKSFVVLGLVALAIGTIICYQDWAQVVFLFCLIVSAFLVLYVSVFIDAAIDLAREKLVRILLA

Foldseek 3Di:
DPVVLVVLVVVVVVVVVVLVVVLVVLVVVLVVVLVVLVVVLVVLVVVLVVCCVPPVDPVVNVVSVVVSVVSVVVNVVSVVVSVVSVVVVVVVSVVSND